Protein AF-A0A532T4P8-F1 (afdb_monomer_lite)

Radius of gyration: 21.83 Å; chains: 1; bounding box: 35×43×67 Å

Sequence (182 aa):
MVKYINKNIFIDYVPGSHNLVLREARTLLSFGYAGSNPAPGVNRFKKSYLFDVNMKKVILDTNFLLIPGEFKIDIFTEIRCLVDFQYKFFIIDKTIDELNKIIEDKKSKVKDRENAKIGLELIKLKEIGKIKSDKRYVDDAIVKKSDKDTVVATSDRELKRRLKKKGVKIIFLKKKQFLALE

pLDDT: mean 74.88, std 22.44, range [29.52, 94.44]

Foldseek 3Di:
DWDDPDPFWTWDDDPPDPWIWIDGNVVVVVVDPDDDDPDPDDPPDPDTDTDPPQAFEEEEDLVNLLLCLPLVDPPVVQVVVADDTHYAYEYEPCSLVVLVCLLPDPPHDPSSNVSSVSSVVCCVVRVHHYDYDPDPDRLVRCLVPDAQRYEYEDADPVSVVSCVVRVHKYWYDDPSHGIHID

Structure (mmCIF, N/CA/C/O backbone):
data_AF-A0A532T4P8-F1
#
_entry.id   AF-A0A532T4P8-F1
#
loop_
_atom_site.group_PDB
_atom_site.id
_atom_site.type_symbol
_atom_site.label_atom_id
_atom_site.label_alt_id
_atom_site.label_comp_id
_atom_site.label_asym_id
_atom_site.label_entity_id
_atom_site.label_seq_id
_atom_site.pdbx_PDB_ins_code
_atom_site.Cartn_x
_atom_site.Cartn_y
_atom_site.Cartn_z
_atom_site.occupancy
_atom_site.B_iso_or_equiv
_atom_site.auth_seq_id
_atom_site.auth_comp_id
_atom_site.auth_asym_id
_atom_site.auth_atom_id
_atom_site.pdbx_PDB_model_num
ATOM 1 N N . MET A 1 1 ? -18.007 9.313 31.938 1.00 31.27 1 MET A N 1
ATOM 2 C CA . MET A 1 1 ? -18.208 7.903 32.343 1.00 31.27 1 MET A CA 1
ATOM 3 C C . MET A 1 1 ? -16.837 7.230 32.370 1.00 31.27 1 MET A C 1
ATOM 5 O O . MET A 1 1 ? -16.262 7.027 31.310 1.00 31.27 1 MET A O 1
ATOM 9 N N . VAL A 1 2 ? -16.265 6.994 33.555 1.00 36.03 2 VAL A N 1
ATOM 10 C CA . VAL A 1 2 ? -14.909 6.430 33.721 1.00 36.03 2 VAL A CA 1
ATOM 11 C C . VAL A 1 2 ? -15.000 4.905 33.630 1.00 36.03 2 VAL A C 1
ATOM 13 O O . VAL A 1 2 ? -15.745 4.295 34.393 1.00 36.03 2 VAL A O 1
ATOM 16 N N . LYS A 1 3 ? -14.280 4.281 32.691 1.00 36.56 3 LYS A N 1
ATOM 17 C CA . LYS A 1 3 ? -14.170 2.816 32.590 1.00 36.56 3 LYS A CA 1
ATOM 18 C C . LYS A 1 3 ? -12.792 2.385 33.092 1.00 36.56 3 LYS A C 1
ATOM 20 O O . LYS A 1 3 ? -11.778 2.800 32.543 1.00 36.56 3 LYS A O 1
ATOM 25 N N . TYR A 1 4 ? -12.764 1.570 34.142 1.00 34.91 4 TYR A N 1
ATOM 26 C CA . TYR A 1 4 ? -11.537 1.019 34.720 1.00 34.91 4 TYR A CA 1
ATOM 27 C C . TYR A 1 4 ? -11.006 -0.115 33.831 1.00 34.91 4 TYR A C 1
ATOM 29 O O . TYR A 1 4 ? -11.714 -1.096 33.618 1.00 34.91 4 TYR A O 1
ATOM 37 N N . ILE A 1 5 ? -9.778 0.008 33.309 1.00 40.94 5 ILE A N 1
ATOM 38 C CA . ILE A 1 5 ? -9.143 -1.042 32.478 1.00 40.94 5 ILE A CA 1
ATOM 39 C C . ILE A 1 5 ? -8.179 -1.911 33.306 1.00 40.94 5 ILE A C 1
ATOM 41 O O . ILE A 1 5 ? -7.911 -3.055 32.953 1.00 40.94 5 ILE A O 1
ATOM 45 N N . ASN A 1 6 ? -7.690 -1.423 34.449 1.00 37.91 6 ASN A N 1
ATOM 46 C CA . ASN A 1 6 ? -6.933 -2.216 35.419 1.00 37.91 6 ASN A CA 1
ATOM 47 C C . ASN A 1 6 ? -6.879 -1.466 36.763 1.00 37.91 6 ASN A C 1
ATOM 49 O O . ASN A 1 6 ? -7.047 -0.246 36.758 1.00 37.91 6 ASN A O 1
ATOM 53 N N . LYS A 1 7 ? -6.624 -2.147 37.894 1.00 47.06 7 LYS A N 1
ATOM 54 C CA . LYS A 1 7 ? -6.758 -1.608 39.276 1.00 47.06 7 LYS A CA 1
ATOM 55 C C . LYS A 1 7 ? -6.042 -0.268 39.574 1.00 47.06 7 LYS A C 1
ATOM 57 O O . LYS A 1 7 ? -6.309 0.305 40.619 1.00 47.06 7 LYS A O 1
ATOM 62 N N . ASN A 1 8 ? -5.189 0.248 38.681 1.00 43.34 8 ASN A N 1
ATOM 63 C CA . ASN A 1 8 ? -4.367 1.444 38.901 1.00 43.34 8 ASN A CA 1
ATOM 64 C C . ASN A 1 8 ? -4.377 2.495 37.763 1.00 43.34 8 ASN A C 1
ATOM 66 O O . ASN A 1 8 ? -3.517 3.375 37.782 1.00 43.34 8 ASN A O 1
ATOM 70 N N . ILE A 1 9 ? -5.279 2.437 36.771 1.00 48.00 9 ILE A N 1
ATOM 71 C CA . ILE A 1 9 ? -5.301 3.405 35.649 1.00 48.00 9 ILE A CA 1
ATOM 72 C C . ILE A 1 9 ? -6.688 4.046 35.503 1.00 48.00 9 ILE A C 1
ATOM 74 O O . ILE A 1 9 ? -7.682 3.342 35.317 1.00 48.00 9 ILE A O 1
ATOM 78 N N . PHE A 1 10 ? -6.729 5.382 35.541 1.00 50.41 10 PHE A N 1
ATOM 79 C CA . PHE A 1 10 ? -7.928 6.201 35.342 1.00 50.41 10 PHE A CA 1
ATOM 80 C C . PHE A 1 10 ? -7.957 6.806 33.936 1.00 50.41 10 PHE A C 1
ATOM 82 O O . PHE A 1 10 ? -6.913 7.198 33.415 1.00 50.41 10 PHE A O 1
ATOM 89 N N . ILE A 1 11 ? -9.154 6.892 33.348 1.00 50.94 11 ILE A N 1
ATOM 90 C CA . ILE A 1 11 ? -9.409 7.531 32.052 1.00 50.94 11 ILE A CA 1
ATOM 91 C C . ILE A 1 11 ? -10.205 8.812 32.295 1.00 50.94 11 ILE A C 1
ATOM 93 O O . ILE A 1 11 ? -11.387 8.736 32.640 1.00 50.94 11 ILE A O 1
ATOM 97 N N . ASP A 1 12 ? -9.583 9.961 32.045 1.00 49.00 12 ASP A N 1
ATOM 98 C CA . ASP A 1 12 ? -10.262 11.253 32.047 1.00 49.00 12 ASP A CA 1
ATOM 99 C C . ASP A 1 12 ? -10.620 11.643 30.605 1.00 49.00 12 ASP A C 1
ATOM 101 O O . ASP A 1 12 ? -9.759 11.722 29.722 1.00 49.00 12 ASP A O 1
ATOM 105 N N . TYR A 1 13 ? -11.913 11.872 30.364 1.00 45.38 13 TYR A N 1
ATOM 106 C CA . TYR A 1 13 ? -12.403 12.485 29.131 1.00 45.38 13 TYR A CA 1
ATOM 107 C C . TYR A 1 13 ? -12.345 14.003 29.289 1.00 45.38 13 TYR A C 1
ATOM 109 O O . TYR A 1 13 ? -12.941 14.539 30.223 1.00 45.38 13 TYR A O 1
ATOM 117 N N . VAL A 1 14 ? -11.645 14.691 28.386 1.00 50.62 14 VAL A N 1
ATOM 118 C CA . VAL A 1 14 ? -11.581 16.156 28.373 1.00 50.62 14 VAL A CA 1
ATOM 119 C C . VAL A 1 14 ? -12.627 16.679 27.374 1.00 50.62 14 VAL A C 1
ATOM 121 O O . VAL A 1 14 ? -12.455 16.466 26.168 1.00 50.62 14 VAL A O 1
ATOM 124 N N . PRO A 1 15 ? -13.709 17.344 27.836 1.00 37.16 15 PRO A N 1
ATOM 125 C CA . PRO A 1 15 ? -14.772 17.844 26.965 1.00 37.16 15 PRO A CA 1
ATOM 126 C C . PRO A 1 15 ? -14.227 18.806 25.905 1.00 37.16 15 PRO A C 1
ATOM 128 O O . PRO A 1 15 ? -13.447 19.700 26.221 1.00 37.16 15 PRO A O 1
ATOM 131 N N . GLY A 1 16 ? -14.622 18.614 24.644 1.00 40.75 16 GLY A N 1
ATOM 132 C CA . GLY A 1 16 ? -14.133 19.417 23.514 1.00 40.75 16 GLY A CA 1
ATOM 133 C C . GLY A 1 16 ? -12.790 18.961 22.929 1.00 40.75 16 GLY A C 1
ATOM 134 O O . GLY A 1 16 ? -12.334 19.529 21.942 1.00 40.75 16 GLY A O 1
ATOM 135 N N . SER A 1 17 ? -12.174 17.909 23.476 1.00 40.31 17 SER A N 1
ATOM 136 C CA . SER A 1 17 ? -10.997 17.269 22.888 1.00 40.31 17 SER A CA 1
ATOM 137 C C . SER A 1 17 ? -11.300 15.815 22.516 1.00 40.31 17 SER A C 1
ATOM 139 O O . SER A 1 17 ? -12.016 15.112 23.226 1.00 40.31 17 SER A O 1
ATOM 141 N N . HIS A 1 18 ? -10.729 15.341 21.408 1.00 45.41 18 HIS A N 1
ATOM 142 C CA . HIS A 1 18 ? -10.804 13.928 21.009 1.00 45.41 18 HIS A CA 1
ATOM 143 C C . HIS A 1 18 ? -9.778 13.049 21.753 1.00 45.41 18 HIS A C 1
ATOM 145 O O . HIS A 1 18 ? -9.616 11.875 21.425 1.00 45.41 18 HIS A O 1
ATOM 151 N N . ASN A 1 19 ? -9.086 13.611 22.750 1.00 39.16 19 ASN A N 1
ATOM 152 C CA . ASN A 1 19 ? -8.009 12.959 23.484 1.00 39.16 19 ASN A CA 1
ATOM 153 C C . ASN A 1 19 ? -8.528 12.368 24.801 1.00 39.16 19 ASN A C 1
ATOM 155 O O . ASN A 1 19 ? -9.252 13.023 25.552 1.00 39.16 19 ASN A O 1
ATOM 159 N N . LEU A 1 20 ? -8.106 11.140 25.109 1.00 46.47 20 LEU A N 1
ATOM 160 C CA . LEU A 1 20 ? -8.269 10.539 26.433 1.00 46.47 20 LEU A CA 1
ATOM 161 C C . LEU A 1 20 ? -6.959 10.674 27.205 1.00 46.47 20 LEU A C 1
ATOM 163 O O . LEU A 1 20 ? -5.891 10.332 26.693 1.00 46.47 20 LEU A O 1
ATOM 167 N N . VAL A 1 21 ? -7.043 11.155 28.445 1.00 53.00 21 VAL A N 1
ATOM 168 C CA . VAL A 1 21 ? -5.883 11.275 29.331 1.00 53.00 21 VAL A CA 1
ATOM 169 C C . VAL A 1 21 ? -5.888 10.099 30.299 1.00 53.00 21 VAL A C 1
ATOM 171 O O . VAL A 1 21 ? -6.820 9.942 31.088 1.00 53.00 21 VAL A O 1
ATOM 174 N N . LEU A 1 22 ? -4.840 9.275 30.248 1.00 46.75 22 LEU A N 1
ATOM 175 C CA . LEU A 1 22 ? -4.611 8.224 31.238 1.00 46.75 22 LEU A CA 1
ATOM 176 C C . LEU A 1 22 ? -3.785 8.758 32.408 1.00 46.75 22 LEU A C 1
ATOM 178 O O . LEU A 1 22 ? -2.731 9.363 32.202 1.00 46.75 22 LEU A O 1
ATOM 182 N N . ARG A 1 23 ? -4.240 8.493 33.636 1.00 52.41 23 ARG A N 1
ATOM 183 C CA . ARG A 1 23 ? -3.525 8.820 34.879 1.00 52.41 23 ARG A CA 1
ATOM 184 C C . ARG A 1 23 ? -3.267 7.552 35.694 1.00 52.41 23 ARG A C 1
ATOM 186 O O . ARG A 1 23 ? -4.179 6.751 35.897 1.00 52.41 23 ARG A O 1
ATOM 193 N N . GLU A 1 24 ? -2.038 7.366 36.175 1.00 47.78 24 GLU A N 1
ATOM 194 C CA . GLU A 1 24 ? -1.705 6.285 37.114 1.00 47.78 24 GLU A CA 1
ATOM 195 C C . GLU A 1 24 ? -2.147 6.643 38.544 1.00 47.78 24 GLU A C 1
ATOM 197 O O . GLU A 1 24 ? -1.899 7.746 39.035 1.00 47.78 24 GLU A O 1
ATOM 202 N N . ALA A 1 25 ? -2.753 5.687 39.253 1.00 47.19 25 ALA A N 1
ATOM 203 C CA . ALA A 1 25 ? -3.291 5.859 40.608 1.00 47.19 25 ALA A CA 1
ATOM 204 C C . ALA A 1 25 ? -2.248 6.319 41.646 1.00 47.19 25 ALA A C 1
ATOM 206 O O . ALA A 1 25 ? -2.590 7.006 42.608 1.00 47.19 25 ALA A O 1
ATOM 207 N N . ARG A 1 26 ? -0.961 5.997 41.442 1.00 42.47 26 ARG A N 1
ATOM 208 C CA . ARG A 1 26 ? 0.132 6.419 42.337 1.00 42.47 26 ARG A CA 1
ATOM 209 C C . ARG A 1 26 ? 0.256 7.942 42.437 1.00 42.47 26 ARG A C 1
ATOM 211 O O . ARG A 1 26 ? 0.652 8.439 43.483 1.00 42.47 26 ARG A O 1
ATOM 218 N N . THR A 1 27 ? -0.110 8.671 41.382 1.00 45.66 27 THR A N 1
ATOM 219 C CA . THR A 1 27 ? -0.085 10.142 41.353 1.00 45.66 27 THR A CA 1
ATOM 220 C C . THR A 1 27 ? -1.252 10.758 42.134 1.00 45.66 27 THR A C 1
ATOM 222 O O . THR A 1 27 ? -1.125 11.869 42.642 1.00 45.66 27 THR A O 1
ATOM 225 N N . LEU A 1 28 ? -2.370 10.034 42.272 1.00 38.44 28 LEU A N 1
ATOM 226 C CA . LEU A 1 28 ? -3.549 10.481 43.023 1.00 38.44 28 LEU A CA 1
ATOM 227 C C . LEU A 1 28 ? -3.397 10.274 44.535 1.00 38.44 28 LEU A C 1
ATOM 229 O O . LEU A 1 28 ? -3.860 11.109 45.294 1.00 38.44 28 LEU A O 1
ATOM 233 N N . LEU A 1 29 ? -2.699 9.231 45.002 1.00 36.12 29 LEU A N 1
ATOM 234 C CA . LEU A 1 29 ? -2.500 9.011 46.449 1.00 36.12 29 LEU A CA 1
ATOM 235 C C . LEU A 1 29 ? -1.686 10.126 47.131 1.00 36.12 29 LEU A C 1
ATOM 237 O O . LEU A 1 29 ? -1.875 10.384 48.315 1.00 36.12 29 LEU A O 1
ATOM 241 N N . SER A 1 30 ? -0.813 10.812 46.388 1.00 35.22 30 SER A N 1
ATOM 242 C CA . SER A 1 30 ? -0.073 11.988 46.869 1.00 35.22 30 SER A CA 1
ATOM 243 C C . SER A 1 30 ? -0.898 13.282 46.899 1.00 35.22 30 SER A C 1
ATOM 245 O O . SER A 1 30 ? -0.461 14.264 47.491 1.00 35.22 30 SER A O 1
ATOM 247 N N . PHE A 1 31 ? -2.077 13.299 46.276 1.00 37.56 31 PHE A N 1
ATOM 248 C CA . PHE A 1 31 ? -3.000 14.430 46.273 1.00 37.56 31 PHE A CA 1
ATOM 249 C C . PHE A 1 31 ? -4.303 13.968 46.920 1.00 37.56 31 PHE A C 1
ATOM 251 O O . PHE A 1 31 ? -5.181 13.426 46.257 1.00 37.56 31 PHE A O 1
ATOM 258 N N . GLY A 1 32 ? -4.373 14.126 48.244 1.00 29.52 32 GLY A N 1
ATOM 259 C CA . GLY A 1 32 ? -5.471 13.651 49.077 1.00 29.52 32 GLY A CA 1
ATOM 260 C C . GLY A 1 32 ? -6.854 13.884 48.467 1.00 29.52 32 GLY A C 1
ATOM 261 O O . GLY A 1 32 ? -7.144 14.939 47.903 1.00 29.52 32 GLY A O 1
ATOM 262 N N . TYR A 1 33 ? -7.712 12.875 48.617 1.00 36.28 33 TYR A N 1
ATOM 263 C CA . TYR A 1 33 ? -9.151 12.988 48.415 1.00 36.28 33 TYR A CA 1
ATOM 264 C C . TYR A 1 33 ? -9.692 14.130 49.288 1.00 36.28 33 TYR A C 1
ATOM 266 O O . TYR A 1 33 ? -9.958 13.945 50.471 1.00 36.28 33 TYR A O 1
ATOM 274 N N . ALA A 1 34 ? -9.848 15.316 48.710 1.00 31.34 34 ALA A N 1
ATOM 275 C CA . ALA A 1 34 ? -10.591 16.412 49.313 1.00 31.34 34 ALA A CA 1
ATOM 276 C C . ALA A 1 34 ? -11.162 17.308 48.210 1.00 31.34 34 ALA A C 1
ATOM 278 O O . ALA A 1 34 ? -10.543 18.291 47.817 1.00 31.34 34 ALA A O 1
ATOM 279 N N . GLY A 1 35 ? -12.331 16.917 47.689 1.00 34.22 35 GLY A N 1
ATOM 280 C CA . GLY A 1 35 ? -13.445 17.803 47.309 1.00 34.22 35 GLY A CA 1
ATOM 281 C C . GLY A 1 35 ? -13.179 19.160 46.641 1.00 34.22 35 GLY A C 1
ATOM 282 O O . GLY A 1 35 ? -13.990 20.061 46.815 1.00 34.22 35 GLY A O 1
ATOM 283 N N . SER A 1 36 ? -12.097 19.348 45.890 1.00 31.36 36 SER A N 1
ATOM 284 C CA . SER A 1 36 ? -11.778 20.627 45.257 1.00 31.36 36 SER A CA 1
ATOM 285 C C . SER A 1 36 ? -11.199 20.403 43.865 1.00 31.36 36 SER A C 1
ATOM 287 O O . SER A 1 36 ? -10.271 19.618 43.668 1.00 31.36 36 SER A O 1
ATOM 289 N N . ASN A 1 37 ? -11.794 21.074 42.873 1.00 38.81 37 ASN A N 1
ATOM 290 C CA . ASN A 1 37 ? -11.245 21.123 41.522 1.00 38.81 37 ASN A CA 1
ATOM 291 C C . ASN A 1 37 ? -9.832 21.725 41.596 1.00 38.81 37 ASN A C 1
ATOM 293 O O . ASN A 1 37 ? -9.671 22.794 42.192 1.00 38.81 37 ASN A O 1
ATOM 297 N N . PRO A 1 38 ? -8.809 21.088 41.003 1.00 37.62 38 PRO A N 1
ATOM 298 C CA . PRO A 1 38 ? -7.469 21.652 40.992 1.00 37.62 38 PRO A CA 1
ATOM 299 C C . PRO A 1 38 ? -7.468 22.983 40.229 1.00 37.62 38 PRO A C 1
ATOM 301 O O . PRO A 1 38 ? -8.079 23.100 39.165 1.00 37.62 38 PRO A O 1
ATOM 304 N N . ALA A 1 39 ? -6.777 23.982 40.784 1.00 36.50 39 ALA A N 1
ATOM 305 C CA . ALA A 1 39 ? -6.647 25.309 40.193 1.00 36.50 39 ALA A CA 1
ATOM 306 C C . ALA A 1 39 ? -6.126 25.239 38.738 1.00 36.50 39 ALA A C 1
ATOM 308 O O . ALA A 1 39 ? -5.210 24.454 38.448 1.00 36.50 39 ALA A O 1
ATOM 309 N N . PRO A 1 40 ? -6.672 26.052 37.813 1.00 34.66 40 PRO A N 1
ATOM 310 C CA . PRO A 1 40 ? -6.236 26.065 36.424 1.00 34.66 40 PRO A CA 1
ATOM 311 C C . PRO A 1 40 ? -4.793 26.583 36.348 1.00 34.66 40 PRO A C 1
ATOM 313 O O . PRO A 1 40 ? -4.511 27.706 36.751 1.00 34.66 40 PRO A O 1
ATOM 316 N N . GLY A 1 41 ? -3.870 25.755 35.848 1.00 39.09 41 GLY A N 1
ATOM 317 C CA . GLY A 1 41 ? -2.490 26.176 35.560 1.00 39.09 41 GLY A CA 1
ATOM 318 C C . GLY A 1 41 ? -1.370 25.286 36.104 1.00 39.09 41 GLY A C 1
ATOM 319 O O . GLY A 1 41 ? -0.209 25.512 35.770 1.00 39.09 41 GLY A O 1
ATOM 320 N N . VAL A 1 42 ? -1.657 24.242 36.887 1.00 34.81 42 VAL A N 1
ATOM 321 C CA . VAL A 1 42 ? -0.593 23.362 37.405 1.00 34.81 42 VAL A CA 1
ATOM 322 C C . VAL A 1 42 ? -0.337 22.194 36.450 1.00 34.81 42 VAL A C 1
ATOM 324 O O . VAL A 1 42 ? -0.847 21.088 36.624 1.00 34.81 42 VAL A O 1
ATOM 327 N N .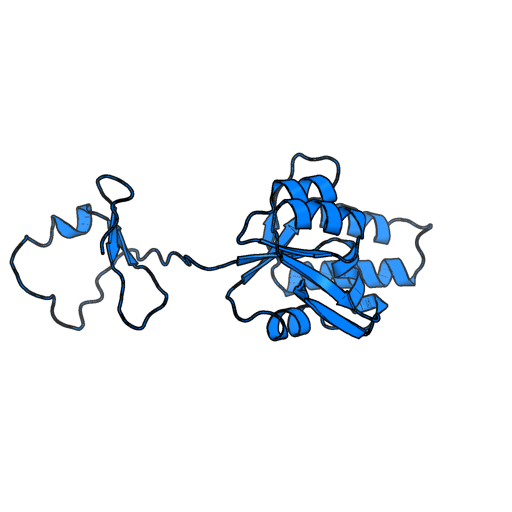 ASN A 1 43 ? 0.489 22.422 35.430 1.00 40.41 43 ASN A N 1
ATOM 328 C CA . ASN A 1 43 ? 0.980 21.358 34.556 1.00 40.41 43 ASN A CA 1
ATOM 329 C C . ASN A 1 43 ? 2.155 20.628 35.243 1.00 40.41 43 ASN A C 1
ATOM 331 O O . ASN A 1 43 ? 3.321 20.934 35.011 1.00 40.41 43 ASN A O 1
ATOM 335 N N . ARG A 1 44 ? 1.854 19.694 36.158 1.00 36.78 44 ARG A N 1
ATOM 336 C CA . ARG A 1 44 ? 2.853 18.836 36.840 1.00 36.78 44 ARG A CA 1
ATOM 337 C C . ARG A 1 44 ? 2.657 17.349 36.536 1.00 36.78 44 ARG A C 1
ATOM 339 O O . ARG A 1 44 ? 2.728 16.508 37.429 1.00 36.78 44 ARG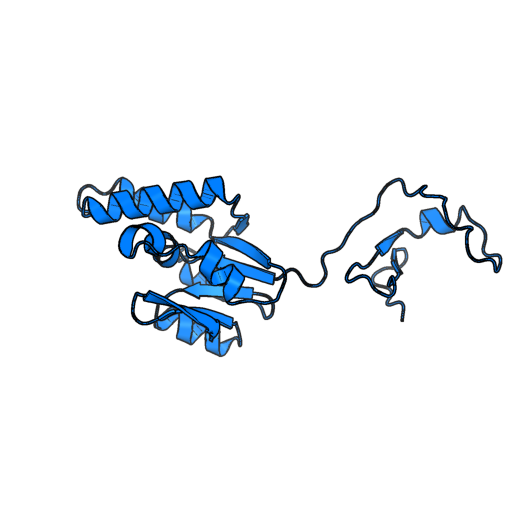 A O 1
ATOM 346 N N . PHE A 1 45 ? 2.439 16.992 35.276 1.00 38.78 45 PHE A N 1
ATOM 347 C CA . PHE A 1 45 ? 2.398 15.583 34.881 1.00 38.78 45 PHE A CA 1
ATOM 348 C C . PHE A 1 45 ? 3.764 15.160 34.326 1.00 38.78 45 PHE A C 1
ATOM 350 O O . PHE A 1 45 ? 4.145 15.556 33.231 1.00 38.78 45 PHE A O 1
ATOM 357 N N . LYS A 1 46 ? 4.515 14.343 35.085 1.00 37.03 46 LYS A N 1
ATOM 358 C CA . LYS A 1 46 ? 5.828 13.799 34.664 1.00 37.03 46 LYS A CA 1
ATOM 359 C C . LYS A 1 46 ? 5.743 12.821 33.480 1.00 37.03 46 LYS A C 1
ATOM 361 O O . LYS A 1 46 ? 6.776 12.485 32.909 1.00 37.03 46 LYS A O 1
ATOM 366 N N . LYS A 1 47 ? 4.546 12.348 33.115 1.00 35.06 47 LYS A N 1
ATOM 367 C CA . LYS A 1 47 ? 4.320 11.509 31.932 1.00 35.06 47 LYS A CA 1
ATOM 368 C C . LYS A 1 47 ? 2.836 11.513 31.567 1.00 35.06 47 LYS A C 1
ATOM 370 O O . LYS A 1 47 ? 2.021 11.011 32.334 1.00 35.06 47 LYS A O 1
ATOM 375 N N . SER A 1 48 ? 2.481 12.095 30.428 1.00 38.62 48 SER A N 1
ATOM 376 C CA . SER A 1 48 ? 1.150 11.972 29.832 1.00 38.62 48 SER A CA 1
ATOM 377 C C . SER A 1 48 ? 1.213 10.940 28.707 1.00 38.62 48 SER A C 1
ATOM 379 O O . SER A 1 48 ? 2.051 11.029 27.813 1.00 38.62 48 SER A O 1
ATOM 381 N N . TYR A 1 49 ? 0.344 9.932 28.762 1.00 43.47 49 TYR A N 1
ATOM 382 C CA . TYR A 1 49 ? 0.137 9.012 27.647 1.00 43.47 49 TYR A CA 1
ATOM 383 C C . TYR A 1 49 ? -1.083 9.502 26.869 1.00 43.47 49 TYR A C 1
ATOM 385 O O . TYR A 1 49 ? -2.215 9.342 27.325 1.00 43.47 49 TYR A O 1
ATOM 393 N N . LEU A 1 50 ? -0.845 10.138 25.721 1.00 37.50 50 LEU A N 1
ATOM 394 C CA . LEU A 1 50 ? -1.889 10.408 24.736 1.00 37.50 50 LEU A CA 1
ATOM 395 C C . LEU A 1 50 ? -2.197 9.081 24.033 1.00 37.50 50 LEU A C 1
ATOM 397 O O . LEU A 1 50 ? -1.376 8.583 23.264 1.00 37.50 50 LEU A O 1
ATOM 401 N N . PHE A 1 51 ? -3.341 8.471 24.339 1.00 43.50 51 PHE A N 1
ATOM 402 C CA . PHE A 1 51 ? -3.841 7.337 23.565 1.00 43.50 51 PHE A CA 1
ATOM 403 C C . PHE A 1 51 ? -4.734 7.872 22.446 1.00 43.50 51 PHE A C 1
ATOM 405 O O . PHE A 1 51 ? -5.851 8.326 22.697 1.00 43.50 51 PHE A O 1
ATOM 412 N N . ASP A 1 52 ? -4.233 7.803 21.213 1.00 45.09 52 ASP A N 1
ATOM 413 C CA . ASP A 1 52 ? -5.001 8.050 19.990 1.00 45.09 52 ASP A CA 1
ATOM 414 C C . ASP A 1 52 ? -6.035 6.931 19.798 1.00 45.09 52 ASP A C 1
ATOM 416 O O . ASP A 1 52 ? -5.808 5.938 19.106 1.00 45.09 52 ASP A O 1
ATOM 420 N N . VAL A 1 53 ? -7.188 7.054 20.453 1.00 50.41 53 VAL A N 1
ATOM 421 C CA . VAL A 1 53 ? -8.233 6.016 20.473 1.00 50.41 53 VAL A CA 1
ATOM 422 C C . VAL A 1 53 ? -9.015 5.856 19.166 1.00 50.41 53 VAL A C 1
ATOM 424 O O . VAL A 1 53 ? -9.866 4.980 19.091 1.00 50.41 53 VAL A O 1
ATOM 427 N N . ASN A 1 54 ? -8.706 6.632 18.122 1.00 57.72 54 ASN A N 1
ATOM 428 C CA . ASN A 1 54 ? -9.389 6.567 16.823 1.00 57.72 54 ASN A CA 1
ATOM 429 C C . ASN A 1 54 ? -8.442 6.530 15.610 1.00 57.72 54 ASN A C 1
ATOM 431 O O . ASN A 1 54 ? -8.886 6.737 14.479 1.00 57.72 54 ASN A O 1
ATOM 435 N N . MET A 1 55 ? -7.145 6.282 15.810 1.00 74.06 55 MET A N 1
ATOM 436 C CA . MET A 1 55 ? -6.199 6.257 14.696 1.00 74.06 55 MET A CA 1
ATOM 437 C C . MET A 1 55 ? -6.320 4.952 13.906 1.00 74.06 55 MET A C 1
ATOM 439 O O . MET A 1 55 ? -5.906 3.880 14.356 1.00 74.06 55 MET A O 1
ATOM 443 N N . LYS A 1 56 ? -6.866 5.056 12.696 1.00 86.88 56 LYS A N 1
ATOM 444 C CA . LYS A 1 56 ? -7.039 3.923 11.787 1.00 86.88 56 LYS A CA 1
ATOM 445 C C . LYS A 1 56 ? -5.737 3.535 11.101 1.00 86.88 56 LYS A C 1
ATOM 447 O O . LYS A 1 56 ? -4.803 4.328 10.965 1.00 86.88 56 LYS A O 1
ATOM 452 N N . LYS A 1 57 ? -5.674 2.294 10.632 1.00 91.44 57 LYS A N 1
ATOM 453 C CA . LYS A 1 57 ? -4.538 1.790 9.851 1.00 91.44 57 LYS A CA 1
ATOM 454 C C . LYS A 1 57 ? -4.918 1.801 8.382 1.00 91.44 57 LYS A C 1
ATOM 456 O O . LYS A 1 57 ? -5.913 1.185 8.021 1.00 91.44 57 LYS A O 1
ATOM 461 N N . VAL A 1 58 ? -4.124 2.447 7.538 1.00 93.81 58 VAL A N 1
ATOM 462 C CA . VAL A 1 58 ? -4.240 2.318 6.082 1.00 93.81 58 VAL A CA 1
ATOM 463 C C . VAL A 1 58 ? -3.120 1.402 5.608 1.00 93.81 58 VAL A C 1
ATOM 465 O O . VAL A 1 58 ? -1.963 1.812 5.572 1.00 93.81 58 VAL A O 1
ATOM 468 N N . ILE A 1 59 ? -3.449 0.150 5.293 1.00 94.31 59 ILE A N 1
ATOM 469 C CA . ILE A 1 59 ? -2.484 -0.818 4.766 1.00 94.31 59 ILE A CA 1
ATOM 470 C C . ILE A 1 59 ? -2.395 -0.636 3.253 1.00 94.31 59 ILE A C 1
ATOM 472 O O . ILE A 1 59 ? -3.389 -0.810 2.551 1.00 94.31 59 ILE A O 1
ATOM 476 N N . LEU A 1 60 ? -1.209 -0.296 2.759 1.00 93.56 60 LEU A N 1
ATOM 477 C CA . LEU A 1 60 ? -0.911 -0.175 1.339 1.00 93.56 60 LEU A CA 1
ATOM 478 C C . LEU A 1 60 ? -0.398 -1.513 0.808 1.00 93.56 60 LEU A C 1
ATOM 480 O O . LEU A 1 60 ? 0.558 -2.079 1.340 1.00 93.56 60 LEU A O 1
ATOM 484 N N . ASP A 1 61 ? -1.045 -2.008 -0.239 1.00 90.19 61 ASP A N 1
ATOM 485 C CA . ASP A 1 61 ? -0.605 -3.178 -0.992 1.00 90.19 61 ASP A CA 1
ATOM 486 C C . ASP A 1 61 ? 0.576 -2.829 -1.922 1.00 90.19 61 ASP A C 1
ATOM 488 O O . ASP A 1 61 ? 0.727 -1.680 -2.352 1.00 90.19 61 ASP A O 1
ATOM 492 N N . THR A 1 62 ? 1.400 -3.817 -2.276 1.00 87.25 62 THR A N 1
ATOM 493 C CA . THR A 1 62 ? 2.591 -3.648 -3.124 1.00 87.25 62 THR A CA 1
ATOM 494 C C . THR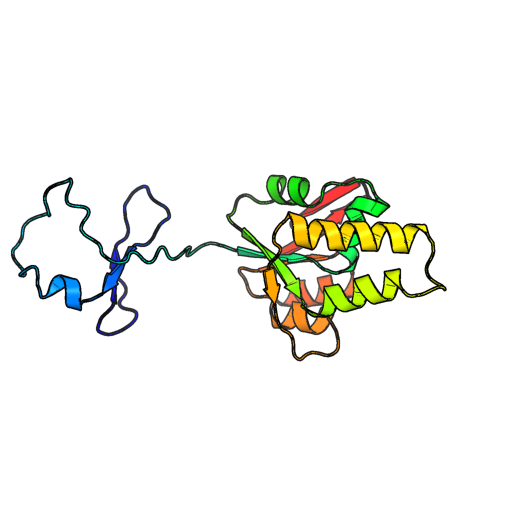 A 1 62 ? 2.224 -3.026 -4.470 1.00 87.25 62 THR A C 1
ATOM 496 O O . THR A 1 62 ? 2.814 -2.028 -4.881 1.00 87.25 62 THR A O 1
ATOM 499 N N . ASN A 1 63 ? 1.177 -3.539 -5.123 1.00 87.31 63 ASN A N 1
ATOM 500 C CA . ASN A 1 63 ? 0.699 -3.013 -6.406 1.00 87.31 63 ASN A CA 1
ATOM 501 C C . ASN A 1 63 ? 0.168 -1.578 -6.297 1.00 87.31 63 ASN A C 1
ATOM 503 O O . ASN A 1 63 ? 0.207 -0.816 -7.261 1.00 87.31 63 ASN A O 1
ATOM 507 N N . PHE A 1 64 ? -0.327 -1.190 -5.121 1.00 92.06 64 PHE A N 1
ATOM 508 C CA . PHE A 1 64 ? -0.855 0.149 -4.895 1.00 92.06 64 PHE A CA 1
ATOM 509 C C . PHE A 1 64 ? 0.262 1.197 -4.824 1.00 92.06 64 PHE A C 1
ATOM 511 O O . PHE A 1 64 ? 0.082 2.326 -5.272 1.00 92.06 64 PHE A O 1
ATOM 518 N N . LEU A 1 65 ? 1.445 0.807 -4.340 1.00 92.12 65 LEU A N 1
ATOM 519 C CA . LEU A 1 65 ? 2.638 1.658 -4.298 1.00 92.12 65 LEU A CA 1
ATOM 520 C C . LEU A 1 65 ? 3.259 1.919 -5.678 1.00 92.12 65 LEU A C 1
ATOM 522 O O . LEU A 1 65 ? 4.075 2.828 -5.803 1.00 92.12 65 LEU A O 1
ATOM 526 N N . LEU A 1 66 ? 2.870 1.160 -6.708 1.00 92.50 66 LEU A N 1
ATOM 527 C CA . LEU A 1 66 ? 3.319 1.363 -8.092 1.00 92.50 66 LEU A CA 1
ATOM 528 C C . LEU A 1 66 ? 2.485 2.419 -8.838 1.00 92.50 66 LEU A C 1
ATOM 530 O O . LEU A 1 66 ? 2.959 3.004 -9.813 1.00 92.50 66 LEU A O 1
ATOM 534 N N . ILE A 1 67 ? 1.264 2.700 -8.363 1.00 92.50 67 ILE A N 1
ATOM 535 C CA . ILE A 1 67 ? 0.312 3.640 -8.980 1.00 92.50 67 ILE A CA 1
ATOM 536 C C . ILE A 1 67 ? 0.909 5.039 -9.209 1.00 92.50 67 ILE A C 1
ATOM 538 O O . ILE A 1 67 ? 0.690 5.581 -10.297 1.00 92.50 67 ILE A O 1
ATOM 542 N N . PRO A 1 68 ? 1.668 5.636 -8.263 1.00 91.56 68 PRO A N 1
ATOM 543 C CA . PRO A 1 68 ? 2.262 6.953 -8.474 1.00 91.56 68 PRO A CA 1
ATOM 544 C C . PRO A 1 68 ? 3.186 7.017 -9.688 1.00 91.56 68 PRO A C 1
ATOM 546 O O . PRO A 1 68 ? 3.142 7.993 -10.430 1.00 91.56 68 PRO A O 1
ATOM 549 N N . GLY A 1 69 ? 3.974 5.968 -9.938 1.00 89.44 69 GLY A N 1
ATOM 550 C CA . GLY A 1 69 ? 4.827 5.892 -11.125 1.00 89.44 69 GLY A CA 1
ATOM 551 C C . GLY A 1 69 ? 4.045 5.549 -12.395 1.00 89.44 69 GLY A C 1
ATOM 552 O O . GLY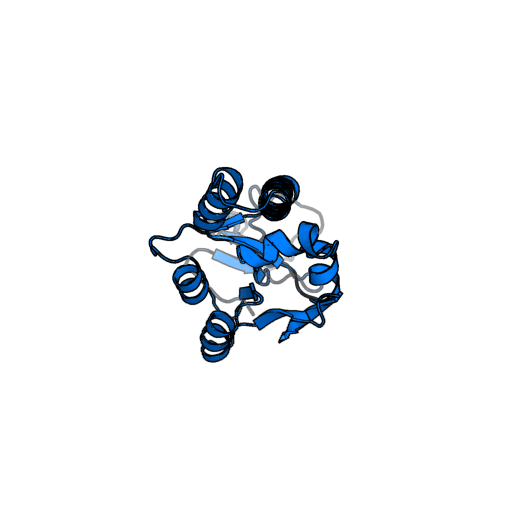 A 1 69 ? 4.252 6.151 -13.450 1.00 89.44 69 GLY A O 1
ATOM 553 N N . GLU A 1 70 ? 3.095 4.615 -12.305 1.00 90.31 70 GLU A N 1
ATOM 554 C CA . GLU A 1 70 ? 2.384 4.108 -13.481 1.00 90.31 70 GLU A CA 1
ATOM 555 C C . GLU A 1 70 ? 1.372 5.109 -14.055 1.00 90.31 70 GLU A C 1
ATOM 557 O O . GLU A 1 70 ? 1.311 5.287 -15.278 1.00 90.31 70 GLU A O 1
ATOM 562 N N . PHE A 1 71 ? 0.598 5.753 -13.178 1.00 90.62 71 PHE A N 1
ATOM 563 C CA . PHE A 1 71 ? -0.533 6.616 -13.532 1.00 90.62 71 PHE A CA 1
ATOM 564 C C . PHE A 1 71 ? -0.319 8.087 -13.168 1.00 90.62 71 PHE A C 1
ATOM 566 O O . PHE A 1 71 ? -1.181 8.903 -13.481 1.00 90.62 71 PHE A O 1
ATOM 573 N N . LYS A 1 72 ? 0.818 8.443 -12.549 1.00 89.88 72 LYS A N 1
ATOM 574 C CA . LYS A 1 72 ? 1.124 9.814 -12.096 1.00 89.88 72 LYS A CA 1
ATOM 575 C C . LYS A 1 72 ? 0.084 10.368 -11.113 1.00 89.88 72 LYS A C 1
ATOM 577 O O . LYS A 1 72 ? -0.233 11.553 -11.137 1.00 89.88 72 LYS A O 1
ATOM 582 N N . ILE A 1 73 ? -0.449 9.496 -10.256 1.00 90.56 73 ILE A N 1
ATOM 583 C CA . ILE A 1 73 ? -1.453 9.832 -9.239 1.00 90.56 73 ILE A CA 1
ATOM 584 C C . ILE A 1 73 ? -0.778 9.892 -7.869 1.00 90.56 73 ILE A C 1
ATOM 586 O O . ILE A 1 73 ? -0.162 8.917 -7.433 1.00 90.56 73 ILE A O 1
ATOM 590 N N . ASP A 1 74 ? -0.941 11.003 -7.152 1.00 90.50 74 ASP A N 1
ATOM 591 C CA . ASP A 1 74 ? -0.518 11.094 -5.754 1.00 90.50 74 ASP A CA 1
ATOM 592 C C . ASP A 1 74 ? -1.517 10.369 -4.845 1.00 90.50 74 ASP A C 1
ATOM 594 O O . ASP A 1 74 ? -2.476 10.946 -4.327 1.00 90.50 74 ASP A O 1
ATOM 598 N N . ILE A 1 75 ? -1.259 9.079 -4.627 1.00 92.00 75 ILE A N 1
ATOM 599 C CA . ILE A 1 75 ? -2.096 8.226 -3.782 1.00 92.00 75 ILE A CA 1
ATOM 600 C C . ILE A 1 75 ? -2.219 8.740 -2.342 1.00 92.00 75 ILE A C 1
ATOM 602 O O . ILE A 1 75 ? -3.219 8.466 -1.689 1.00 92.00 75 ILE A O 1
ATOM 606 N N . PHE A 1 76 ? -1.235 9.475 -1.818 1.00 90.81 76 PHE A N 1
ATOM 607 C CA . PHE A 1 76 ? -1.266 9.936 -0.429 1.00 90.81 76 PHE A CA 1
ATOM 608 C C . PHE A 1 76 ? -2.210 11.119 -0.261 1.00 90.81 76 PHE A C 1
ATOM 610 O O . PHE A 1 76 ? -2.928 11.194 0.738 1.00 90.81 76 PHE A O 1
ATOM 617 N N . THR A 1 77 ? -2.194 12.036 -1.226 1.00 89.38 77 THR A N 1
ATOM 618 C CA . THR A 1 77 ? -3.111 13.178 -1.263 1.00 89.38 77 THR A CA 1
ATOM 619 C C . THR A 1 77 ? -4.531 12.716 -1.572 1.00 89.38 77 THR A C 1
ATOM 621 O O . THR A 1 77 ? -5.448 13.085 -0.846 1.00 89.38 77 THR A O 1
ATOM 624 N N . GLU A 1 78 ? -4.709 11.813 -2.539 1.00 90.38 78 GLU A N 1
ATOM 625 C CA . GLU A 1 78 ? -6.016 11.220 -2.850 1.00 90.38 78 GLU A CA 1
ATOM 626 C C . GLU A 1 78 ? -6.631 10.504 -1.640 1.00 90.38 78 GLU A C 1
ATOM 628 O O . GLU A 1 78 ? -7.788 10.743 -1.308 1.00 90.38 78 GLU A O 1
ATOM 633 N N . ILE A 1 79 ? -5.860 9.673 -0.921 1.00 91.06 79 ILE A N 1
ATOM 634 C CA . ILE A 1 79 ? -6.354 9.009 0.297 1.00 91.06 79 ILE A CA 1
ATOM 635 C C . ILE A 1 79 ? -6.757 10.045 1.347 1.00 91.06 79 ILE A C 1
ATOM 637 O O . ILE A 1 79 ? -7.806 9.894 1.962 1.00 91.06 79 ILE A O 1
ATOM 641 N N . ARG A 1 80 ? -5.966 11.109 1.526 1.00 88.56 80 ARG A N 1
ATOM 642 C CA . ARG A 1 80 ? -6.267 12.179 2.487 1.00 88.56 80 ARG A CA 1
ATOM 643 C C . ARG A 1 80 ? -7.577 12.898 2.170 1.00 88.56 80 ARG A C 1
ATOM 645 O O . ARG A 1 80 ? -8.292 13.255 3.093 1.00 88.56 80 ARG A O 1
ATOM 652 N N . CYS A 1 81 ? -7.881 13.112 0.892 1.00 87.00 81 CYS A N 1
ATOM 653 C CA . CYS A 1 81 ? -9.141 13.714 0.455 1.00 87.00 81 CYS A CA 1
ATOM 654 C C . CYS A 1 81 ? -10.324 12.736 0.506 1.00 87.00 81 CYS A C 1
ATOM 656 O O . CYS A 1 81 ? -11.471 13.169 0.520 1.00 87.00 81 CYS A O 1
ATOM 658 N N . LEU A 1 82 ? -10.055 11.429 0.502 1.00 88.56 82 LEU A N 1
ATOM 659 C CA . LEU A 1 82 ? -11.069 10.378 0.462 1.00 88.56 82 LEU A CA 1
ATOM 660 C C . LEU A 1 82 ? -11.570 9.963 1.853 1.00 88.56 82 LEU A C 1
ATOM 662 O O . LEU A 1 82 ? -12.650 9.377 1.959 1.00 88.56 82 LEU A O 1
ATOM 666 N N . VAL A 1 83 ? -10.782 10.190 2.910 1.00 85.12 83 VAL A N 1
ATOM 667 C CA . VAL A 1 83 ? -11.122 9.749 4.268 1.00 85.12 83 VAL A CA 1
ATOM 668 C C . VAL A 1 83 ? -11.055 10.876 5.298 1.00 85.12 83 VAL A C 1
ATOM 670 O O . VAL A 1 83 ? -10.051 11.568 5.418 1.00 85.12 83 VAL A O 1
ATOM 673 N N . ASP A 1 84 ? -12.095 10.962 6.130 1.00 83.31 84 ASP A N 1
ATOM 674 C CA . ASP A 1 84 ? -12.268 12.046 7.114 1.00 83.31 84 ASP A CA 1
ATOM 675 C C . ASP A 1 84 ? -11.832 11.655 8.541 1.00 83.31 84 ASP A C 1
ATOM 677 O O . ASP A 1 84 ? -12.237 12.262 9.531 1.00 83.31 84 ASP A O 1
ATOM 681 N N . PHE A 1 85 ? -11.044 10.587 8.683 1.00 82.38 85 PHE A N 1
ATOM 682 C CA . PHE A 1 85 ? -10.573 10.086 9.978 1.00 82.38 85 PHE A CA 1
ATOM 683 C C . PHE A 1 85 ? -9.052 10.162 10.081 1.00 82.38 85 PHE A C 1
ATOM 685 O O . PHE A 1 85 ? -8.349 10.142 9.078 1.00 82.38 85 PHE A O 1
ATOM 692 N N . GLN A 1 86 ? -8.525 10.191 11.306 1.00 82.69 86 GLN A N 1
ATOM 693 C CA . GLN A 1 86 ? -7.081 10.109 11.516 1.00 82.69 86 GLN A CA 1
ATOM 694 C C . GLN A 1 86 ? -6.567 8.704 11.201 1.00 82.69 86 GLN A C 1
ATOM 696 O O . GLN A 1 86 ? -7.172 7.704 11.599 1.00 82.69 86 GLN A O 1
ATOM 701 N N . TYR A 1 87 ? -5.434 8.618 10.507 1.00 88.62 87 TYR A N 1
ATOM 702 C CA . TYR A 1 87 ? -4.844 7.342 10.131 1.00 88.62 87 TYR A CA 1
ATOM 703 C C . TYR A 1 87 ? -3.317 7.379 10.061 1.00 88.62 87 TYR A C 1
ATOM 705 O O . TYR A 1 87 ? -2.698 8.436 9.953 1.00 88.62 87 TYR A O 1
ATOM 713 N N . LYS A 1 88 ? -2.713 6.187 10.065 1.00 89.94 88 LYS A N 1
ATOM 714 C CA . LYS A 1 88 ? -1.306 5.968 9.710 1.00 89.94 88 LYS A CA 1
ATOM 715 C C . LYS A 1 88 ? -1.183 4.965 8.577 1.00 89.94 88 LYS A C 1
ATOM 717 O O . LYS A 1 88 ? -1.927 3.984 8.526 1.00 89.94 88 LYS A O 1
ATOM 722 N N . PHE A 1 89 ? -0.227 5.214 7.688 1.00 93.38 89 PHE A N 1
ATOM 723 C CA . PHE A 1 89 ? 0.101 4.289 6.613 1.00 93.38 89 PHE A CA 1
ATOM 724 C C . PHE A 1 89 ? 0.946 3.135 7.136 1.00 93.38 89 PHE A C 1
ATOM 726 O O . PHE A 1 89 ? 1.889 3.329 7.906 1.00 93.38 89 PHE A O 1
ATOM 733 N N . PHE A 1 90 ? 0.622 1.939 6.663 1.00 93.62 90 PHE A N 1
ATOM 734 C CA . PHE A 1 90 ? 1.361 0.724 6.939 1.00 93.62 90 PHE A CA 1
ATOM 735 C C . PHE A 1 90 ? 1.564 -0.085 5.665 1.00 93.62 90 PHE A C 1
ATOM 737 O O . PHE A 1 90 ? 0.736 -0.060 4.762 1.00 93.62 90 PHE A O 1
ATOM 744 N N . ILE A 1 91 ? 2.637 -0.858 5.632 1.00 93.31 91 ILE A N 1
ATOM 745 C CA . ILE A 1 91 ? 2.875 -1.920 4.654 1.00 93.31 91 ILE A CA 1
ATOM 746 C C . ILE A 1 91 ? 3.170 -3.221 5.393 1.00 93.31 91 ILE A C 1
ATOM 748 O O . ILE A 1 91 ? 3.543 -3.212 6.573 1.00 93.31 91 ILE A O 1
ATOM 752 N N . ILE A 1 92 ? 3.034 -4.347 4.702 1.00 92.50 92 ILE A N 1
ATOM 753 C CA . ILE A 1 92 ? 3.609 -5.602 5.184 1.00 92.50 92 ILE A CA 1
ATOM 754 C C . ILE A 1 92 ? 5.124 -5.537 4.967 1.00 92.50 92 ILE A C 1
ATOM 756 O O . ILE A 1 92 ? 5.593 -4.999 3.971 1.00 92.50 92 ILE A O 1
ATOM 760 N N . ASP A 1 93 ? 5.907 -6.061 5.905 1.00 88.31 93 ASP A N 1
ATOM 761 C CA . ASP A 1 93 ? 7.372 -6.118 5.797 1.00 88.31 93 ASP A CA 1
ATOM 762 C C . ASP A 1 93 ? 7.858 -6.689 4.452 1.00 88.31 93 ASP A C 1
ATOM 764 O O . ASP A 1 93 ? 8.723 -6.096 3.806 1.00 88.31 93 ASP A O 1
ATOM 768 N N . LYS A 1 94 ? 7.217 -7.762 3.985 1.00 89.00 94 LYS A N 1
ATOM 769 C CA . LYS A 1 94 ? 7.502 -8.432 2.705 1.00 89.00 94 LYS A CA 1
ATOM 770 C C . LYS A 1 94 ? 7.225 -7.591 1.457 1.00 89.00 94 LYS A C 1
ATOM 772 O O . LYS A 1 94 ? 7.767 -7.906 0.403 1.00 89.00 94 LYS A O 1
ATOM 777 N N . THR A 1 95 ? 6.443 -6.515 1.557 1.00 90.19 95 THR A N 1
ATOM 778 C CA . THR A 1 95 ? 6.210 -5.582 0.439 1.00 90.19 95 THR A CA 1
ATOM 779 C C . THR A 1 95 ? 7.519 -4.961 -0.048 1.00 90.19 95 THR A C 1
ATOM 781 O O . THR A 1 95 ? 7.710 -4.778 -1.246 1.00 90.19 95 THR A O 1
ATOM 784 N N . ILE A 1 96 ? 8.462 -4.681 0.858 1.00 91.12 96 ILE A N 1
ATOM 785 C CA . ILE A 1 96 ? 9.778 -4.143 0.482 1.00 91.12 96 ILE A CA 1
ATOM 786 C C . ILE A 1 96 ? 10.566 -5.174 -0.330 1.00 91.12 96 ILE A C 1
ATOM 788 O O . ILE A 1 96 ? 11.178 -4.822 -1.336 1.00 91.12 96 ILE A O 1
ATOM 792 N N . ASP A 1 97 ? 10.516 -6.443 0.076 1.00 90.06 97 ASP A N 1
ATOM 793 C CA . ASP A 1 97 ? 11.204 -7.529 -0.623 1.00 90.06 97 ASP A CA 1
ATOM 794 C C . ASP A 1 97 ? 10.629 -7.737 -2.031 1.00 90.06 97 ASP A C 1
ATOM 796 O O . ASP A 1 97 ? 11.378 -7.973 -2.975 1.00 90.06 97 ASP A O 1
ATOM 800 N N . GLU A 1 98 ? 9.308 -7.628 -2.196 1.00 90.19 98 GLU A N 1
ATOM 801 C CA . GLU A 1 98 ? 8.649 -7.701 -3.505 1.00 90.19 98 GLU A CA 1
ATOM 802 C C . GLU A 1 98 ? 9.060 -6.545 -4.422 1.00 90.19 98 GLU A C 1
ATOM 804 O O . GLU A 1 98 ? 9.408 -6.781 -5.579 1.00 90.19 98 GLU A O 1
ATOM 809 N N . LEU A 1 99 ? 9.100 -5.313 -3.906 1.00 91.81 99 LEU A N 1
ATOM 810 C CA . LEU A 1 99 ? 9.567 -4.156 -4.674 1.00 91.81 99 LEU A CA 1
ATOM 811 C C . LEU A 1 99 ? 11.040 -4.300 -5.079 1.00 91.81 99 LEU A C 1
ATOM 813 O O . LEU A 1 99 ? 11.377 -4.058 -6.236 1.00 91.81 99 LEU A O 1
ATOM 817 N N . ASN A 1 100 ? 11.910 -4.748 -4.169 1.00 92.38 100 ASN A N 1
ATOM 818 C CA . ASN A 1 100 ? 13.319 -5.001 -4.482 1.00 92.38 100 ASN A CA 1
ATOM 819 C C . ASN A 1 100 ? 13.478 -6.085 -5.554 1.00 92.38 100 ASN A C 1
ATOM 821 O O . ASN A 1 100 ? 14.238 -5.897 -6.501 1.00 92.38 100 ASN A O 1
ATOM 825 N N . LYS A 1 101 ? 12.704 -7.175 -5.474 1.00 91.50 101 LYS A N 1
ATOM 826 C CA . LYS A 1 101 ? 12.700 -8.219 -6.509 1.00 91.50 101 LYS A CA 1
ATOM 827 C C . LYS A 1 101 ? 12.326 -7.671 -7.879 1.00 91.50 101 LYS A C 1
ATOM 829 O O . LYS A 1 101 ? 12.978 -8.024 -8.853 1.00 91.50 101 LYS A O 1
ATOM 834 N N . ILE A 1 102 ? 11.317 -6.800 -7.964 1.00 90.62 102 ILE A N 1
ATOM 835 C CA . ILE A 1 102 ? 10.937 -6.168 -9.237 1.00 90.62 102 ILE A CA 1
ATOM 836 C C . ILE A 1 102 ? 12.115 -5.369 -9.801 1.00 90.62 102 ILE A C 1
ATOM 838 O O . ILE A 1 102 ? 12.396 -5.477 -10.992 1.00 90.62 102 ILE A O 1
ATOM 842 N N . ILE A 1 103 ? 12.812 -4.603 -8.954 1.00 91.50 103 ILE A N 1
ATOM 843 C CA . ILE A 1 103 ? 13.949 -3.751 -9.335 1.00 91.50 103 ILE A CA 1
ATOM 844 C C . ILE A 1 103 ? 15.143 -4.575 -9.832 1.00 91.50 103 ILE A C 1
ATOM 846 O O . ILE A 1 103 ? 15.776 -4.197 -10.822 1.00 91.50 103 ILE A O 1
ATOM 850 N N . GLU A 1 104 ? 15.455 -5.673 -9.146 1.00 91.88 104 GLU A N 1
ATOM 851 C CA . GLU A 1 104 ? 16.602 -6.539 -9.435 1.00 91.88 104 GLU A CA 1
ATOM 852 C C . GLU A 1 104 ? 16.351 -7.497 -10.605 1.00 91.88 104 GLU A C 1
ATOM 854 O O . GLU A 1 104 ? 17.297 -7.898 -11.291 1.00 91.88 104 GLU A O 1
ATOM 859 N N . ASP A 1 105 ? 15.091 -7.852 -10.868 1.00 91.50 105 ASP A N 1
ATOM 860 C CA . ASP A 1 105 ? 14.745 -8.758 -11.954 1.00 91.50 105 ASP A CA 1
ATOM 861 C C . ASP A 1 105 ? 15.025 -8.114 -13.320 1.00 91.50 105 ASP A C 1
ATOM 863 O O . ASP A 1 105 ? 14.356 -7.184 -13.778 1.00 91.50 105 ASP A O 1
ATOM 867 N N . LYS A 1 106 ? 16.027 -8.663 -14.012 1.00 83.31 106 LYS A N 1
ATOM 868 C CA . LYS A 1 106 ? 16.440 -8.234 -15.354 1.00 83.31 106 LYS A CA 1
ATOM 869 C C . LYS A 1 106 ? 15.363 -8.477 -16.415 1.00 83.31 106 LYS A C 1
ATOM 871 O O . LYS A 1 106 ? 15.437 -7.865 -17.479 1.00 83.31 106 LYS A O 1
ATOM 876 N N . LYS A 1 107 ? 14.388 -9.354 -16.151 1.00 88.50 107 LYS A N 1
ATOM 877 C CA . LYS A 1 107 ? 13.248 -9.618 -17.042 1.00 88.50 107 LYS A CA 1
ATOM 878 C C . LYS A 1 107 ? 12.131 -8.584 -16.885 1.00 88.50 107 LYS A C 1
ATOM 880 O O . LYS A 1 107 ? 11.314 -8.449 -17.795 1.00 88.50 107 LYS A O 1
ATOM 885 N N . SER A 1 108 ? 12.102 -7.839 -15.779 1.00 86.12 108 SER A N 1
ATOM 886 C CA . SER A 1 108 ? 11.123 -6.774 -15.558 1.00 86.12 108 SER A CA 1
ATOM 887 C C . SER A 1 108 ? 11.334 -5.619 -16.532 1.00 86.12 108 SER A C 1
ATOM 889 O O . SER A 1 108 ? 12.464 -5.184 -16.802 1.00 86.12 108 SER A O 1
ATOM 891 N N . LYS A 1 109 ? 10.230 -5.057 -17.037 1.00 89.25 109 LYS A N 1
ATOM 892 C CA . LYS A 1 109 ? 10.285 -3.881 -17.913 1.00 89.25 109 LYS A CA 1
ATOM 893 C C . LYS A 1 109 ? 10.973 -2.733 -17.178 1.00 89.25 109 LYS A C 1
ATOM 895 O O . LYS A 1 109 ? 10.846 -2.592 -15.964 1.00 89.25 109 LYS A O 1
ATOM 900 N N . VAL A 1 110 ? 11.692 -1.890 -17.919 1.00 88.94 110 VAL A N 1
ATOM 901 C CA . VAL A 1 110 ? 12.367 -0.704 -17.353 1.00 88.94 110 VAL A CA 1
ATOM 902 C C . VAL A 1 110 ? 11.374 0.153 -16.561 1.00 88.94 110 VAL A C 1
ATOM 904 O O . VAL A 1 110 ? 11.646 0.497 -15.416 1.00 88.94 110 VAL A O 1
ATOM 907 N N . LYS A 1 111 ? 10.179 0.375 -17.124 1.00 89.50 111 LYS A N 1
ATOM 908 C CA . LYS A 1 111 ? 9.101 1.133 -16.481 1.00 89.50 111 LYS A CA 1
ATOM 909 C C . LYS A 1 111 ? 8.666 0.539 -15.135 1.00 89.50 111 LYS A C 1
ATOM 911 O O . LYS A 1 111 ? 8.482 1.276 -14.176 1.00 89.50 111 LYS A O 1
ATOM 916 N N . ASP A 1 112 ? 8.539 -0.783 -15.040 1.00 89.44 112 ASP A N 1
ATOM 917 C CA . ASP A 1 112 ? 8.105 -1.444 -13.800 1.00 89.44 112 ASP A CA 1
ATOM 918 C C . ASP A 1 112 ? 9.171 -1.301 -12.703 1.00 89.44 112 ASP A C 1
ATOM 920 O O . ASP A 1 112 ? 8.852 -1.056 -11.540 1.00 89.44 112 ASP A O 1
ATOM 924 N N . ARG A 1 113 ? 10.452 -1.359 -13.090 1.00 91.88 113 ARG A N 1
ATOM 925 C CA . ARG A 1 113 ? 11.588 -1.111 -12.191 1.00 91.88 113 ARG A CA 1
ATOM 926 C C . ARG A 1 113 ? 11.625 0.331 -11.694 1.00 91.88 113 ARG A C 1
ATOM 928 O O . ARG A 1 113 ? 11.879 0.558 -10.515 1.00 91.88 113 ARG A O 1
ATOM 935 N N . GLU A 1 114 ? 11.371 1.303 -12.566 1.00 92.56 114 GLU A N 1
ATOM 936 C CA . GLU A 1 114 ? 11.269 2.718 -12.186 1.00 92.56 114 GLU A CA 1
ATOM 937 C C . GLU A 1 114 ? 10.097 2.963 -11.230 1.00 92.56 114 GLU A C 1
ATOM 939 O O . GLU A 1 114 ? 10.282 3.580 -10.182 1.00 92.56 114 GLU A O 1
ATOM 944 N N . ASN A 1 115 ? 8.924 2.395 -11.519 1.00 93.31 115 ASN A N 1
ATOM 945 C CA . ASN A 1 115 ? 7.755 2.485 -10.642 1.00 93.31 115 ASN A CA 1
ATOM 946 C C . ASN A 1 115 ? 8.030 1.883 -9.256 1.00 93.31 115 ASN A C 1
ATOM 948 O O . ASN A 1 115 ? 7.663 2.472 -8.240 1.00 93.31 115 ASN A O 1
ATOM 952 N N . ALA A 1 116 ? 8.713 0.736 -9.194 1.00 93.25 116 ALA A N 1
ATOM 953 C CA . ALA A 1 116 ? 9.080 0.106 -7.929 1.00 93.25 116 ALA A CA 1
ATOM 954 C C . ALA A 1 116 ? 10.091 0.943 -7.125 1.00 93.25 116 ALA A C 1
ATOM 956 O O . ALA A 1 116 ? 9.958 1.053 -5.904 1.00 93.25 116 ALA A O 1
ATOM 957 N N . LYS A 1 117 ? 11.059 1.592 -7.793 1.00 93.62 117 LYS A N 1
ATOM 958 C CA . LYS A 1 117 ? 11.986 2.541 -7.147 1.00 93.62 117 LYS A CA 1
ATOM 959 C C . LYS A 1 117 ? 11.237 3.718 -6.525 1.00 93.62 117 LYS A C 1
ATOM 961 O O . LYS A 1 117 ? 11.480 4.029 -5.361 1.00 93.62 117 LYS A O 1
ATOM 966 N N . ILE A 1 118 ? 10.295 4.307 -7.266 1.00 93.88 118 ILE A N 1
ATOM 967 C CA . ILE A 1 118 ? 9.425 5.382 -6.766 1.00 93.88 118 ILE A CA 1
ATOM 968 C C . ILE A 1 118 ? 8.655 4.900 -5.529 1.00 93.88 118 ILE A C 1
ATOM 970 O O . ILE A 1 118 ? 8.657 5.574 -4.503 1.00 93.88 118 ILE A O 1
ATOM 974 N N . GLY A 1 119 ? 8.054 3.707 -5.578 1.00 93.56 119 GLY A N 1
ATOM 975 C CA . GLY A 1 119 ? 7.338 3.124 -4.439 1.00 9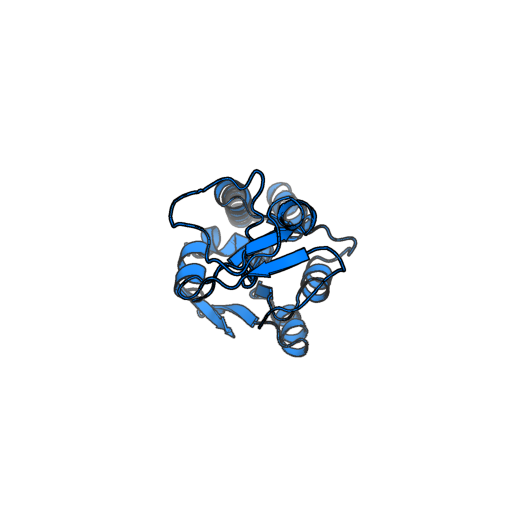3.56 119 GLY A CA 1
ATOM 976 C C . GLY A 1 119 ? 8.203 2.986 -3.177 1.00 93.56 119 GLY A C 1
ATOM 977 O O . GLY A 1 119 ? 7.770 3.358 -2.085 1.00 93.56 119 GLY A O 1
ATOM 978 N N . LEU A 1 120 ? 9.445 2.510 -3.313 1.00 93.44 120 LEU A N 1
ATOM 979 C CA . LEU A 1 120 ? 10.390 2.407 -2.192 1.00 93.44 120 LEU A CA 1
ATOM 980 C C . LEU A 1 120 ? 10.793 3.766 -1.621 1.00 93.44 120 LEU A C 1
ATOM 982 O O . LEU A 1 120 ? 10.934 3.905 -0.404 1.00 93.44 120 LEU A O 1
ATOM 986 N N . GLU A 1 121 ? 11.002 4.758 -2.478 1.00 93.31 121 GLU A N 1
ATOM 987 C CA . GLU A 1 121 ? 11.325 6.115 -2.048 1.00 93.31 121 GLU A CA 1
ATOM 988 C C . GLU A 1 121 ? 10.153 6.738 -1.282 1.00 93.31 121 GLU A C 1
ATOM 990 O O . GLU A 1 121 ? 10.345 7.281 -0.195 1.00 93.31 121 GLU A O 1
ATOM 995 N N . LEU A 1 122 ? 8.924 6.545 -1.764 1.00 92.62 122 LEU A N 1
ATOM 996 C CA . LEU A 1 122 ? 7.708 6.995 -1.087 1.00 92.62 122 LEU A CA 1
ATOM 997 C C . LEU A 1 122 ? 7.526 6.343 0.289 1.00 92.62 122 LEU A C 1
ATOM 999 O O . LEU A 1 122 ? 7.157 7.037 1.236 1.00 92.62 122 LEU A O 1
ATOM 1003 N N . ILE A 1 123 ? 7.836 5.048 0.436 1.00 91.81 123 ILE A N 1
ATOM 1004 C CA . ILE A 1 123 ? 7.824 4.365 1.744 1.00 91.81 123 ILE A CA 1
ATOM 1005 C C . ILE A 1 123 ? 8.751 5.070 2.742 1.00 91.81 123 ILE A C 1
ATOM 1007 O O . ILE A 1 123 ? 8.378 5.243 3.904 1.00 91.81 123 ILE A O 1
ATOM 1011 N N . LYS A 1 124 ? 9.946 5.476 2.297 1.00 90.06 124 LYS A N 1
ATOM 1012 C CA . LYS A 1 124 ? 10.933 6.166 3.139 1.00 90.06 124 LYS A CA 1
ATOM 1013 C C . LYS A 1 124 ? 10.493 7.594 3.458 1.00 90.06 124 LYS A C 1
ATOM 1015 O O . LYS A 1 124 ? 10.461 7.963 4.625 1.00 90.06 124 LYS A O 1
ATOM 1020 N N . LEU A 1 125 ? 10.111 8.367 2.441 1.00 89.50 125 LEU A N 1
ATOM 1021 C CA . LEU A 1 125 ? 9.737 9.780 2.574 1.00 89.50 125 LEU A CA 1
ATOM 1022 C C . LEU A 1 125 ? 8.477 9.996 3.418 1.00 89.50 125 LEU A C 1
ATOM 1024 O O . LEU A 1 125 ? 8.353 11.020 4.082 1.00 89.50 125 LEU A O 1
ATOM 1028 N N . LYS A 1 126 ? 7.520 9.065 3.368 1.00 88.44 126 LYS A N 1
ATOM 1029 C CA . LYS A 1 126 ? 6.263 9.146 4.129 1.00 88.44 126 LYS A CA 1
ATOM 1030 C C . LYS A 1 126 ? 6.318 8.411 5.469 1.00 88.44 126 LYS A C 1
ATOM 1032 O O . LYS A 1 126 ? 5.275 8.266 6.099 1.00 88.44 126 LYS A O 1
ATOM 1037 N N . GLU A 1 127 ? 7.499 7.936 5.873 1.00 87.94 127 GLU A N 1
ATOM 1038 C CA . GLU A 1 127 ? 7.731 7.210 7.129 1.00 87.94 127 GLU A CA 1
ATOM 1039 C C . GLU A 1 127 ? 6.708 6.084 7.364 1.00 87.94 127 GLU A C 1
ATOM 1041 O O . GLU A 1 127 ? 6.140 5.921 8.446 1.00 87.94 127 GLU A O 1
ATOM 1046 N N . ILE A 1 128 ? 6.432 5.306 6.313 1.00 91.44 128 ILE A N 1
ATOM 1047 C CA . ILE A 1 128 ? 5.366 4.303 6.344 1.00 91.44 128 ILE A CA 1
ATOM 1048 C C . ILE A 1 128 ? 5.726 3.188 7.331 1.00 91.44 128 ILE A C 1
ATOM 1050 O O . ILE A 1 128 ? 6.801 2.582 7.262 1.00 91.44 128 ILE A O 1
ATOM 1054 N N . GLY A 1 129 ? 4.800 2.888 8.244 1.00 88.75 129 GLY A N 1
ATOM 1055 C CA . GLY A 1 129 ? 4.977 1.847 9.248 1.00 88.75 129 GLY A CA 1
ATOM 1056 C C . GLY A 1 129 ? 5.062 0.452 8.625 1.00 88.75 129 GLY A C 1
ATOM 1057 O O . GLY A 1 129 ? 4.465 0.173 7.589 1.00 88.75 129 GLY A O 1
ATOM 1058 N N . LYS A 1 130 ? 5.773 -0.467 9.280 1.00 90.44 130 LYS A N 1
ATOM 1059 C CA . LYS A 1 130 ? 5.914 -1.854 8.809 1.00 90.44 130 LYS A CA 1
ATOM 1060 C C . LYS A 1 130 ? 5.225 -2.808 9.770 1.00 90.44 130 LYS A C 1
ATOM 1062 O O . LYS A 1 130 ? 5.497 -2.793 10.970 1.00 90.44 130 LYS A O 1
ATOM 1067 N N . ILE A 1 131 ? 4.355 -3.660 9.243 1.00 87.94 131 ILE A N 1
ATOM 1068 C CA . ILE A 1 131 ? 3.697 -4.726 9.995 1.00 87.94 131 ILE A CA 1
ATOM 1069 C C . ILE A 1 131 ? 4.426 -6.031 9.690 1.00 87.94 131 ILE A C 1
ATOM 1071 O O . ILE A 1 131 ? 4.426 -6.495 8.552 1.00 87.94 131 ILE A O 1
ATOM 1075 N N . LYS A 1 132 ? 5.021 -6.636 10.724 1.00 85.75 132 LYS A N 1
ATOM 1076 C CA . LYS A 1 132 ? 5.681 -7.939 10.596 1.00 85.75 132 LYS A CA 1
ATOM 1077 C C . LYS A 1 132 ? 4.674 -9.045 10.298 1.00 85.75 132 LYS A C 1
ATOM 1079 O O . LYS A 1 132 ? 3.598 -9.100 10.919 1.00 85.75 132 LYS A O 1
ATOM 1084 N N . SER A 1 133 ? 5.046 -9.943 9.392 1.00 81.06 133 SER A N 1
ATOM 1085 C CA . SER A 1 133 ? 4.214 -11.078 9.015 1.00 81.06 133 SER A CA 1
ATOM 1086 C C . SER A 1 133 ? 4.987 -12.385 8.872 1.00 81.06 133 SER A C 1
ATOM 1088 O O . SER A 1 133 ? 5.876 -12.529 8.037 1.00 81.06 133 SER A O 1
ATOM 1090 N N . ASP A 1 134 ? 4.512 -13.405 9.585 1.00 76.88 134 ASP A N 1
ATOM 1091 C CA . ASP A 1 134 ? 5.009 -14.780 9.457 1.00 76.88 134 ASP A CA 1
ATOM 1092 C C . ASP A 1 134 ? 4.447 -15.490 8.208 1.00 76.88 134 ASP A C 1
ATOM 1094 O O . ASP A 1 134 ? 4.857 -16.596 7.857 1.00 76.88 134 ASP A O 1
ATOM 1098 N N . LYS A 1 135 ? 3.468 -14.889 7.514 1.00 75.38 135 LYS A N 1
ATOM 1099 C CA . LYS A 1 135 ? 2.804 -15.504 6.353 1.00 75.38 135 LYS A CA 1
ATOM 1100 C C . LYS A 1 135 ? 3.657 -15.390 5.105 1.00 75.38 135 LYS A C 1
ATOM 1102 O O . LYS A 1 135 ? 4.159 -14.314 4.808 1.00 75.38 135 LYS A O 1
ATOM 1107 N N . ARG A 1 136 ? 3.786 -16.482 4.341 1.00 73.69 136 ARG A N 1
ATOM 1108 C CA . ARG A 1 136 ? 4.548 -16.516 3.078 1.00 73.69 136 ARG A CA 1
ATOM 1109 C C . ARG A 1 136 ? 4.017 -15.522 2.040 1.00 73.69 136 ARG A C 1
ATOM 1111 O O . ARG A 1 136 ? 4.831 -14.884 1.388 1.00 73.69 136 ARG A O 1
ATOM 1118 N N . TYR A 1 137 ? 2.696 -15.379 1.950 1.00 77.00 137 TYR A N 1
ATOM 1119 C CA . TYR A 1 137 ? 2.017 -14.493 1.004 1.00 77.00 137 TYR A CA 1
ATOM 1120 C C . TYR A 1 137 ? 1.573 -13.188 1.676 1.00 77.00 137 TYR A C 1
ATOM 1122 O O . TYR A 1 137 ? 1.008 -13.220 2.777 1.00 77.00 137 TYR A O 1
ATOM 1130 N N . VAL A 1 138 ? 1.818 -12.056 1.008 1.00 81.00 138 VAL A N 1
ATOM 1131 C CA . VAL A 1 138 ? 1.452 -10.710 1.482 1.00 81.00 138 VAL A CA 1
ATOM 1132 C C . VAL A 1 138 ? -0.064 -10.576 1.625 1.00 81.00 138 VAL A C 1
ATOM 1134 O O . VAL A 1 138 ? -0.532 -10.165 2.683 1.00 81.00 138 VAL A O 1
ATOM 1137 N N . ASP A 1 139 ? -0.843 -11.051 0.656 1.00 84.12 139 ASP A N 1
ATOM 1138 C CA . ASP A 1 139 ? -2.313 -11.003 0.698 1.00 84.12 139 ASP A CA 1
ATOM 1139 C C . ASP A 1 139 ? -2.896 -11.676 1.946 1.00 84.12 139 ASP A C 1
ATOM 1141 O O . ASP A 1 139 ? -3.784 -11.145 2.618 1.00 84.12 139 ASP A O 1
ATOM 1145 N N . ASP A 1 140 ? -2.357 -12.840 2.315 1.00 84.50 140 ASP A N 1
ATOM 1146 C CA . ASP A 1 140 ? -2.773 -13.562 3.519 1.00 84.50 140 ASP A CA 1
ATOM 1147 C C . ASP A 1 140 ? -2.418 -12.799 4.795 1.00 84.50 140 ASP A C 1
ATOM 1149 O O . ASP A 1 140 ? -3.167 -12.838 5.779 1.00 84.50 140 ASP A O 1
ATOM 1153 N N . ALA A 1 141 ? -1.277 -12.111 4.788 1.00 85.19 141 ALA A N 1
ATOM 1154 C CA . ALA A 1 141 ? -0.860 -11.244 5.877 1.00 85.19 141 ALA A CA 1
ATOM 1155 C C . ALA A 1 141 ? -1.825 -10.067 6.039 1.00 85.19 141 ALA A C 1
ATOM 1157 O O . ALA A 1 141 ? -2.298 -9.824 7.151 1.00 85.19 141 ALA A O 1
ATOM 1158 N N . ILE A 1 142 ? -2.163 -9.394 4.934 1.00 86.62 142 ILE A N 1
ATOM 1159 C CA . ILE A 1 142 ? -3.096 -8.265 4.897 1.00 86.62 142 ILE A CA 1
ATOM 1160 C C . ILE A 1 142 ? -4.447 -8.706 5.451 1.00 86.62 142 ILE A C 1
ATOM 1162 O O . ILE A 1 142 ? -4.939 -8.116 6.413 1.00 86.62 142 ILE A O 1
ATOM 1166 N N . VAL A 1 143 ? -5.021 -9.796 4.934 1.00 87.12 143 VAL A N 1
ATOM 1167 C CA . VAL A 1 143 ? -6.320 -10.296 5.406 1.00 87.12 143 VAL A CA 1
ATOM 1168 C C . VAL A 1 143 ? -6.265 -10.660 6.888 1.00 87.12 143 VAL A C 1
ATOM 1170 O O . VAL A 1 143 ? -7.203 -10.345 7.618 1.00 87.12 143 VAL A O 1
ATOM 1173 N N . LYS A 1 144 ? -5.193 -11.301 7.373 1.00 86.31 144 LYS A N 1
ATOM 1174 C CA . LYS A 1 144 ? -5.061 -11.674 8.794 1.00 86.31 144 LYS A CA 1
ATOM 1175 C C . LYS A 1 144 ? -4.948 -10.450 9.706 1.00 86.31 144 LYS A C 1
ATOM 1177 O O . LYS A 1 144 ? -5.531 -10.467 10.786 1.00 86.31 144 LYS A O 1
ATOM 1182 N N . LYS A 1 145 ? -4.195 -9.430 9.291 1.00 84.31 145 LYS A N 1
ATOM 1183 C CA . LYS A 1 145 ? -3.914 -8.221 10.081 1.00 84.31 145 LYS A CA 1
ATOM 1184 C C . LYS A 1 145 ? -5.004 -7.154 9.979 1.00 84.31 145 LYS A C 1
ATOM 1186 O O . LYS A 1 145 ? -5.002 -6.247 10.802 1.00 84.31 145 LYS A O 1
ATOM 1191 N N . SER A 1 146 ? -5.917 -7.278 9.018 1.00 86.75 146 SER A N 1
ATOM 1192 C CA . SER A 1 146 ? -7.034 -6.350 8.855 1.00 86.75 146 SER A CA 1
ATOM 1193 C C . SER A 1 146 ? -8.156 -6.618 9.861 1.00 86.75 146 SER A C 1
ATOM 1195 O O . SER A 1 146 ? -8.671 -7.740 9.964 1.00 86.75 146 SER A O 1
ATOM 1197 N N . ASP A 1 147 ? -8.530 -5.554 10.566 1.00 84.56 147 ASP A N 1
ATOM 1198 C CA . ASP A 1 147 ? -9.629 -5.445 11.529 1.00 84.56 147 ASP A CA 1
ATOM 1199 C C . ASP A 1 147 ? -10.634 -4.350 11.090 1.00 84.56 147 ASP A C 1
ATOM 1201 O O . ASP A 1 147 ? -10.525 -3.798 9.994 1.00 84.56 147 ASP A O 1
ATOM 1205 N N . LYS A 1 148 ? -11.636 -4.038 11.922 1.00 81.31 148 LYS A N 1
ATOM 1206 C CA . LYS A 1 148 ? -12.671 -3.026 11.613 1.00 81.31 148 LYS A CA 1
ATOM 1207 C C . LYS A 1 148 ? -12.133 -1.588 11.538 1.00 81.31 148 LYS A C 1
ATOM 1209 O O . LYS A 1 148 ? -12.771 -0.727 10.930 1.00 81.31 148 LYS A O 1
ATOM 1214 N N . ASP A 1 149 ? -10.966 -1.340 12.125 1.00 84.62 149 ASP A N 1
ATOM 1215 C CA . ASP A 1 149 ? -10.279 -0.044 12.127 1.00 84.62 149 ASP A CA 1
ATOM 1216 C C . ASP A 1 149 ? -9.155 0.009 11.086 1.00 84.62 149 ASP A C 1
ATOM 1218 O O . ASP A 1 149 ? -8.367 0.958 11.029 1.00 84.62 149 ASP A O 1
ATOM 1222 N N . THR A 1 150 ? -9.102 -1.007 10.226 1.00 90.31 150 THR A N 1
ATOM 1223 C CA . THR A 1 150 ? -8.187 -1.092 9.102 1.00 90.31 150 THR A CA 1
ATOM 1224 C C . THR A 1 150 ? -8.909 -0.715 7.815 1.00 90.31 150 THR A C 1
ATOM 1226 O O . THR A 1 150 ? -10.044 -1.114 7.557 1.00 90.31 150 THR A O 1
ATOM 1229 N N . VAL A 1 151 ? -8.215 0.046 6.983 1.00 92.69 151 VAL A N 1
ATOM 1230 C CA . VAL A 1 151 ? -8.560 0.304 5.593 1.00 92.69 151 VAL A CA 1
ATOM 1231 C C . VAL A 1 151 ? -7.435 -0.258 4.742 1.00 92.69 151 VAL A C 1
ATOM 1233 O O . VAL A 1 151 ? -6.264 -0.046 5.047 1.00 92.69 151 VAL A O 1
ATOM 1236 N N . VAL A 1 152 ? -7.767 -0.999 3.693 1.00 94.06 152 VAL A N 1
ATOM 1237 C CA . VAL A 1 152 ? -6.758 -1.593 2.808 1.00 94.06 152 VAL A CA 1
ATOM 1238 C C . VAL A 1 152 ? -6.822 -0.926 1.448 1.00 94.06 152 VAL A C 1
ATOM 1240 O O . VAL A 1 152 ? -7.876 -0.905 0.819 1.00 94.06 152 VAL A O 1
ATOM 1243 N N . ALA A 1 153 ? -5.693 -0.410 0.977 1.00 93.94 153 ALA A N 1
ATOM 1244 C CA . ALA A 1 153 ? -5.554 0.122 -0.365 1.00 93.94 153 ALA A CA 1
ATOM 1245 C C . ALA A 1 153 ? -5.046 -0.979 -1.304 1.00 93.94 153 ALA A C 1
ATOM 1247 O O . ALA A 1 153 ? -3.863 -1.317 -1.286 1.00 93.94 153 ALA A O 1
ATOM 1248 N N . THR A 1 154 ? -5.942 -1.563 -2.100 1.00 92.62 154 THR A N 1
ATOM 1249 C CA . THR A 1 154 ? -5.605 -2.605 -3.079 1.00 92.62 154 THR A CA 1
ATOM 1250 C C . THR A 1 154 ? -6.520 -2.548 -4.298 1.00 92.62 154 THR A C 1
ATOM 1252 O O . THR A 1 154 ? -7.717 -2.257 -4.220 1.00 92.62 154 THR A O 1
ATOM 1255 N N . SER A 1 155 ? -5.951 -2.872 -5.457 1.00 87.19 155 SER A N 1
ATOM 1256 C CA . SER A 1 155 ? -6.696 -3.020 -6.706 1.00 87.19 155 SER A CA 1
ATOM 1257 C C . SER A 1 155 ? -7.004 -4.482 -7.051 1.00 87.19 155 SER A C 1
ATOM 1259 O O . SER A 1 155 ? -7.807 -4.704 -7.962 1.00 87.19 155 SER A O 1
ATOM 1261 N N . ASP A 1 156 ? -6.476 -5.458 -6.303 1.00 89.19 156 ASP A N 1
ATOM 1262 C CA . ASP A 1 156 ? -6.659 -6.887 -6.573 1.00 89.19 156 ASP A CA 1
ATOM 1263 C C . ASP A 1 156 ? -8.095 -7.363 -6.289 1.00 89.19 156 ASP A C 1
ATOM 1265 O O . ASP A 1 156 ? -8.693 -7.053 -5.258 1.00 89.19 156 ASP A O 1
ATOM 1269 N N . ARG A 1 157 ? -8.693 -8.104 -7.227 1.00 88.56 157 ARG A N 1
ATOM 1270 C CA . ARG A 1 157 ? -10.103 -8.519 -7.121 1.00 88.56 157 ARG A CA 1
ATOM 1271 C C . ARG A 1 157 ? -10.324 -9.581 -6.045 1.00 88.56 157 ARG A C 1
ATOM 1273 O O . ARG A 1 157 ? -11.353 -9.540 -5.366 1.00 88.56 157 ARG A O 1
ATOM 1280 N N . GLU A 1 158 ? -9.396 -10.516 -5.889 1.00 90.19 158 GLU A N 1
ATOM 1281 C CA . GLU A 1 158 ? -9.529 -11.620 -4.942 1.00 90.19 158 GLU A CA 1
ATOM 1282 C C . GLU A 1 158 ? -9.282 -11.141 -3.509 1.00 90.19 158 GLU A C 1
ATOM 1284 O O . GLU A 1 158 ? -10.076 -11.438 -2.610 1.00 90.19 158 GLU A O 1
ATOM 1289 N N . LEU A 1 159 ? -8.267 -10.301 -3.296 1.00 89.94 159 LEU A N 1
ATOM 1290 C CA . LEU A 1 159 ? -8.005 -9.667 -2.008 1.00 89.94 159 LEU A CA 1
ATOM 1291 C C . LEU A 1 159 ? -9.200 -8.815 -1.563 1.00 89.94 159 LEU A C 1
ATOM 1293 O O . LEU A 1 159 ? -9.662 -8.954 -0.427 1.00 89.94 159 LEU A O 1
ATOM 1297 N N . LYS A 1 160 ? -9.799 -8.030 -2.470 1.00 91.56 160 LYS A N 1
ATOM 1298 C CA . LYS A 1 160 ? -11.035 -7.284 -2.177 1.00 91.56 160 LYS A CA 1
ATOM 1299 C C . LYS A 1 160 ? -12.160 -8.190 -1.705 1.00 91.56 160 LYS A C 1
ATOM 1301 O O . LYS A 1 160 ? -12.798 -7.912 -0.692 1.00 91.56 160 LYS A O 1
ATOM 1306 N N . ARG A 1 161 ? -12.404 -9.296 -2.411 1.00 91.25 161 ARG A N 1
ATOM 1307 C CA . ARG A 1 161 ? -13.457 -10.256 -2.054 1.00 91.25 161 ARG A CA 1
ATOM 1308 C C . ARG A 1 161 ? -13.244 -10.822 -0.649 1.00 91.25 161 ARG A C 1
ATOM 1310 O O . ARG A 1 161 ? -14.200 -10.950 0.116 1.00 91.25 161 ARG A O 1
ATOM 1317 N N . ARG A 1 162 ? -11.998 -11.143 -0.293 1.00 91.25 162 ARG A N 1
ATOM 1318 C CA . ARG A 1 162 ? -11.626 -11.663 1.033 1.00 91.25 162 ARG A CA 1
ATOM 1319 C C . ARG A 1 162 ? -11.796 -10.616 2.138 1.00 91.25 162 ARG A C 1
ATOM 1321 O O . ARG A 1 162 ? -12.265 -10.961 3.220 1.00 91.25 162 ARG A O 1
ATOM 1328 N N . LEU A 1 163 ? -11.464 -9.355 1.866 1.00 92.00 163 LEU A N 1
ATOM 1329 C CA . LEU A 1 163 ? -11.583 -8.242 2.815 1.00 92.00 163 LEU A CA 1
ATOM 1330 C C . LEU A 1 163 ? -13.035 -7.810 3.052 1.00 92.00 163 LEU A C 1
ATOM 1332 O O . LEU A 1 163 ? -13.425 -7.596 4.200 1.00 92.00 163 LEU A O 1
ATOM 1336 N N . LYS A 1 164 ? -13.872 -7.796 2.006 1.00 90.06 164 LYS A N 1
ATOM 1337 C CA . LYS A 1 164 ? -15.313 -7.509 2.129 1.00 90.06 164 LYS A CA 1
ATOM 1338 C C . LYS A 1 164 ? -16.019 -8.470 3.075 1.00 90.06 164 LYS A C 1
ATOM 1340 O O . LYS A 1 164 ? -16.815 -8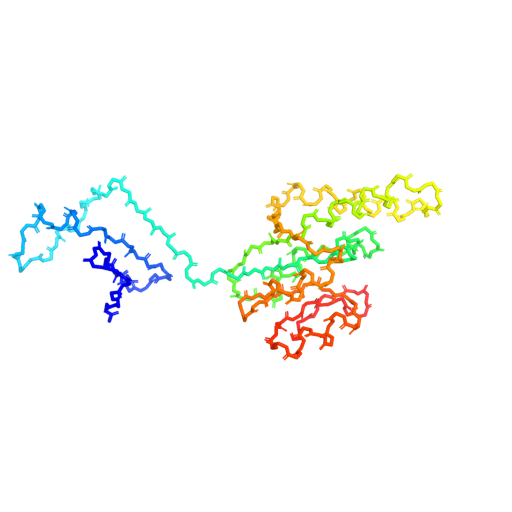.042 3.902 1.00 90.06 164 LYS A O 1
ATOM 1345 N N . LYS A 1 165 ? -15.670 -9.761 3.026 1.00 89.31 165 LYS A N 1
ATOM 1346 C CA . LYS A 1 165 ? -16.206 -10.774 3.955 1.00 89.31 165 LYS A CA 1
ATOM 1347 C C . LYS A 1 165 ? -15.899 -10.475 5.426 1.00 89.31 165 LYS A C 1
ATOM 1349 O O . LYS A 1 165 ? -16.597 -10.977 6.298 1.00 89.31 165 LYS A O 1
ATOM 1354 N N . LYS A 1 166 ? -14.868 -9.673 5.706 1.00 88.38 166 LYS A N 1
ATOM 1355 C CA . LYS A 1 166 ? -14.502 -9.221 7.054 1.00 88.38 166 LYS A CA 1
ATOM 1356 C C . LYS A 1 166 ? -15.094 -7.857 7.434 1.00 88.38 166 LYS A C 1
ATOM 1358 O O . LYS A 1 166 ? -14.895 -7.426 8.566 1.00 88.38 166 LYS A O 1
ATOM 1363 N N . GLY A 1 167 ? -15.789 -7.177 6.519 1.00 87.62 167 GLY A N 1
ATOM 1364 C CA . GLY A 1 167 ? -16.286 -5.814 6.734 1.00 87.62 167 GLY A CA 1
ATOM 1365 C C . GLY A 1 167 ? -15.173 -4.762 6.811 1.00 87.62 167 GLY A C 1
ATOM 1366 O O . GLY A 1 167 ? -15.335 -3.750 7.486 1.00 87.62 167 GLY A O 1
ATOM 1367 N N . VAL A 1 168 ? -14.029 -5.025 6.171 1.00 92.12 168 VAL A N 1
ATOM 1368 C CA . VAL A 1 168 ? -12.893 -4.095 6.096 1.00 92.12 168 VAL A CA 1
ATOM 1369 C C . VAL A 1 168 ? -13.145 -3.111 4.956 1.00 92.12 168 VAL A C 1
ATOM 1371 O O . VAL A 1 168 ? -13.529 -3.541 3.868 1.00 92.12 168 VAL A O 1
ATOM 1374 N N . LYS A 1 169 ? -12.910 -1.815 5.192 1.00 91.31 169 LYS A N 1
ATOM 1375 C CA . LYS A 1 169 ? -13.028 -0.785 4.148 1.00 91.31 169 LYS A CA 1
ATOM 1376 C C . LYS A 1 169 ? -11.878 -0.886 3.153 1.00 91.31 169 LYS A C 1
ATOM 1378 O O . LYS A 1 169 ? -10.742 -1.180 3.537 1.00 91.31 169 LYS A O 1
ATOM 1383 N N . ILE A 1 170 ? -12.150 -0.605 1.887 1.00 94.19 170 ILE A N 1
ATOM 1384 C CA . ILE A 1 170 ? -11.193 -0.821 0.803 1.00 94.19 170 ILE A CA 1
ATOM 1385 C C . ILE A 1 170 ? -11.044 0.455 -0.015 1.00 94.19 170 ILE A C 1
ATOM 1387 O O . ILE A 1 170 ? -12.021 1.002 -0.509 1.00 94.19 170 ILE A O 1
ATOM 1391 N N . ILE A 1 171 ? -9.805 0.889 -0.220 1.00 94.44 171 ILE A N 1
ATOM 1392 C CA . ILE A 1 171 ? -9.466 1.938 -1.181 1.00 94.44 171 ILE A CA 1
ATOM 1393 C C . ILE A 1 171 ? -8.945 1.271 -2.451 1.00 94.44 171 ILE A C 1
ATOM 1395 O O . ILE A 1 171 ? -8.089 0.389 -2.399 1.00 94.44 171 ILE A O 1
ATOM 1399 N N . PHE A 1 172 ? -9.450 1.678 -3.609 1.00 93.69 172 PHE A N 1
ATOM 1400 C CA . PHE A 1 172 ? -9.036 1.113 -4.890 1.00 93.69 172 PHE A CA 1
ATOM 1401 C C . PHE A 1 172 ? -8.943 2.185 -5.974 1.00 93.69 172 PHE A C 1
ATOM 1403 O O . PHE A 1 172 ? -9.607 3.219 -5.914 1.00 93.69 172 PHE A O 1
ATOM 1410 N N . LEU A 1 173 ? -8.130 1.915 -6.997 1.00 92.50 173 LEU A N 1
ATOM 1411 C CA . LEU A 1 173 ? -8.014 2.786 -8.161 1.00 92.50 173 LEU A CA 1
ATOM 1412 C C . LEU A 1 173 ? -9.232 2.610 -9.077 1.00 92.50 173 LEU A C 1
ATOM 1414 O O . LEU A 1 173 ? -9.494 1.514 -9.583 1.00 92.50 173 LEU A O 1
ATOM 1418 N N . LYS A 1 174 ? -9.964 3.696 -9.330 1.00 89.56 174 LYS A N 1
ATOM 1419 C CA . LYS A 1 174 ? -11.132 3.734 -10.213 1.00 89.56 174 LYS A CA 1
ATOM 1420 C C . LYS A 1 174 ? -10.782 4.468 -11.506 1.00 89.56 174 LYS A C 1
ATOM 1422 O O . LYS A 1 174 ? -10.145 5.518 -11.504 1.00 89.56 174 LYS A O 1
ATOM 1427 N N . LYS A 1 175 ? -11.167 3.870 -12.641 1.00 88.00 175 LYS A N 1
ATOM 1428 C CA . LYS A 1 175 ? -10.932 4.400 -14.001 1.00 88.00 175 LYS A CA 1
ATOM 1429 C C . LYS A 1 175 ? -9.467 4.767 -14.320 1.00 88.00 175 LYS A C 1
ATOM 1431 O O . LYS A 1 175 ? -9.235 5.504 -15.267 1.00 88.00 175 LYS A O 1
ATOM 1436 N N . LYS A 1 176 ? -8.488 4.248 -13.563 1.00 86.06 176 LYS A N 1
ATOM 1437 C CA . LYS A 1 176 ? -7.061 4.617 -13.673 1.00 86.06 176 LYS A CA 1
ATOM 1438 C C . LYS A 1 176 ? -6.800 6.127 -13.521 1.00 86.06 176 LYS A C 1
ATOM 1440 O O . LYS A 1 176 ? -5.840 6.635 -14.083 1.00 86.06 176 LYS A O 1
ATOM 1445 N N . GLN A 1 177 ? -7.676 6.831 -12.803 1.00 84.25 177 GLN A N 1
ATOM 1446 C CA . GLN A 1 177 ? -7.642 8.294 -12.698 1.00 84.25 177 GLN A CA 1
ATOM 1447 C C . GLN A 1 177 ? -7.740 8.793 -11.258 1.00 84.25 177 GLN A C 1
ATOM 1449 O O . GLN A 1 177 ? -7.068 9.756 -10.923 1.00 84.25 177 GLN A O 1
ATOM 1454 N N . PHE A 1 178 ? -8.552 8.152 -10.416 1.00 86.94 178 PHE A N 1
ATOM 1455 C CA . PHE A 1 178 ? -8.802 8.617 -9.049 1.00 86.94 178 PHE A CA 1
ATOM 1456 C C . PHE A 1 178 ? -9.047 7.446 -8.100 1.00 86.94 178 PHE A C 1
ATOM 1458 O O . PHE A 1 178 ? -9.348 6.326 -8.538 1.00 86.94 178 PHE A O 1
ATOM 1465 N N . LEU A 1 179 ? -8.917 7.689 -6.798 1.00 91.50 179 LEU A N 1
ATOM 1466 C CA . LEU A 1 179 ? -9.189 6.678 -5.780 1.00 91.50 179 LEU A CA 1
ATOM 1467 C C . LEU A 1 179 ? -10.657 6.705 -5.343 1.00 91.50 179 LEU A C 1
ATOM 1469 O O . LEU A 1 179 ? -11.308 7.744 -5.320 1.00 91.50 179 LEU A O 1
ATOM 1473 N N . ALA A 1 180 ? -11.193 5.538 -5.003 1.00 90.38 180 ALA A N 1
ATOM 1474 C CA . ALA A 1 180 ? -12.534 5.400 -4.449 1.00 90.38 180 ALA A CA 1
ATOM 1475 C C . ALA A 1 180 ? -12.509 4.499 -3.213 1.00 90.38 180 ALA A C 1
ATOM 1477 O O . ALA A 1 180 ? -11.681 3.590 -3.120 1.00 90.38 180 ALA A O 1
ATOM 1478 N N . LEU A 1 181 ? -13.424 4.768 -2.281 1.00 91.56 181 LEU A N 1
ATOM 1479 C CA . LEU A 1 181 ? -13.627 3.991 -1.063 1.00 91.56 181 LEU A CA 1
ATOM 1480 C C . LEU A 1 181 ? -14.844 3.082 -1.242 1.00 91.56 181 LEU A C 1
ATOM 1482 O O . LEU A 1 181 ? -15.883 3.528 -1.733 1.00 91.56 181 LEU A O 1
ATOM 1486 N N . GLU A 1 182 ? -14.702 1.828 -0.834 1.00 85.56 182 GLU A N 1
ATOM 1487 C CA . GLU A 1 182 ? -15.766 0.824 -0.750 1.00 85.56 182 GLU A CA 1
ATOM 1488 C C . GLU A 1 182 ? -15.893 0.265 0.670 1.00 85.56 182 GLU A C 1
ATOM 1490 O O . GLU A 1 182 ? -14.849 0.086 1.348 1.00 85.56 182 GLU A O 1
#

Secondary structure (DSSP, 8-state):
----SSTTEEEEE-TT-SPEEEEEHHHHHTS---S-PPPTT----S--EEE-TT-EEEEEPGGGGGHHHHH---HHHHHHHH--S-EEEEEEHHHHHHHHHHHH-TTS-HHHHHHHHHHHHHHHHTT-EEE----SSHHHHHHHH--TTEEEE---HHHHHHHHTTT-EEEEEETTTEEEE-